Protein AF-A0A958U3K1-F1 (afdb_monomer_lite)

Sequence (91 aa):
MKKFFSYIWPTTRRFPSKINGTLEITYMNGKKVLDTENANYSYGSLQKILEIGLTKVELNAVENILLLGMGGGSVIHSLRNTFEYTKNIVA

Structure (mmCIF, N/CA/C/O backbone):
data_AF-A0A958U3K1-F1
#
_entry.id   AF-A0A958U3K1-F1
#
loop_
_atom_site.group_PDB
_atom_site.id
_atom_site.type_symbol
_atom_site.label_atom_id
_atom_site.label_alt_id
_atom_site.label_comp_id
_atom_site.label_asym_id
_atom_site.label_entity_id
_atom_site.label_seq_id
_atom_site.pdbx_PDB_ins_code
_atom_site.Cartn_x
_atom_site.Cartn_y
_atom_site.Cartn_z
_atom_site.occupancy
_atom_site.B_iso_or_equiv
_atom_site.auth_seq_id
_atom_site.auth_comp_id
_atom_site.auth_asym_id
_atom_site.auth_atom_id
_atom_site.pdbx_PDB_model_num
ATOM 1 N N . MET A 1 1 ? 21.630 2.031 1.708 1.00 74.81 1 MET A N 1
ATOM 2 C CA . MET A 1 1 ? 21.916 3.233 0.885 1.00 74.81 1 MET A CA 1
ATOM 3 C C . MET A 1 1 ? 20.777 3.615 -0.063 1.00 74.81 1 MET A C 1
ATOM 5 O O . MET A 1 1 ? 20.250 4.705 0.099 1.00 74.81 1 MET A O 1
ATOM 9 N N . LYS A 1 2 ? 20.325 2.746 -0.987 1.00 77.69 2 LYS A N 1
ATOM 10 C CA . LYS A 1 2 ? 19.286 3.093 -1.992 1.00 77.69 2 LYS A CA 1
ATOM 11 C C . LYS A 1 2 ? 17.972 3.654 -1.421 1.00 77.69 2 LYS A C 1
ATOM 13 O O . LYS A 1 2 ? 17.416 4.584 -1.986 1.00 77.69 2 LYS A O 1
ATOM 18 N N . LYS A 1 3 ? 17.519 3.143 -0.268 1.00 83.81 3 LYS A N 1
ATOM 19 C CA . LYS A 1 3 ? 16.325 3.646 0.436 1.00 83.81 3 LYS A CA 1
ATOM 20 C C . LYS A 1 3 ? 16.454 5.127 0.825 1.00 83.81 3 LYS A C 1
ATOM 22 O O . LYS A 1 3 ? 15.547 5.897 0.555 1.00 83.81 3 LYS A O 1
ATOM 27 N N . PHE A 1 4 ? 17.583 5.537 1.404 1.00 88.31 4 PHE A N 1
ATOM 28 C CA . PHE A 1 4 ? 17.799 6.927 1.825 1.00 88.31 4 PHE A CA 1
ATOM 29 C C . PHE A 1 4 ? 18.005 7.872 0.635 1.00 88.31 4 PHE A C 1
ATOM 31 O O . PHE A 1 4 ? 17.470 8.972 0.627 1.00 88.31 4 PHE A O 1
ATOM 38 N N . PHE A 1 5 ? 18.700 7.426 -0.414 1.00 91.06 5 PHE A N 1
ATOM 39 C CA . PHE A 1 5 ? 18.860 8.235 -1.628 1.00 91.06 5 PHE A CA 1
ATOM 40 C C . PHE A 1 5 ? 17.531 8.476 -2.365 1.00 91.06 5 PHE A C 1
ATOM 42 O O . PHE A 1 5 ? 17.352 9.504 -3.011 1.00 91.06 5 PHE A O 1
ATOM 49 N N . SER A 1 6 ? 16.563 7.565 -2.212 1.00 90.38 6 SER A N 1
ATOM 50 C CA . SER A 1 6 ? 15.261 7.672 -2.877 1.00 90.38 6 SER A CA 1
ATOM 51 C C . SER A 1 6 ? 14.369 8.829 -2.417 1.00 90.38 6 SER A C 1
ATOM 53 O O . SER A 1 6 ? 13.344 9.070 -3.049 1.00 90.38 6 SER A O 1
ATOM 55 N N . TYR A 1 7 ? 14.737 9.535 -1.341 1.00 89.56 7 TYR A N 1
ATOM 56 C CA . TYR A 1 7 ? 14.093 10.797 -0.953 1.00 89.56 7 TYR A CA 1
ATOM 57 C C . TYR A 1 7 ? 14.533 11.982 -1.828 1.00 89.56 7 TYR A C 1
ATOM 59 O O . TYR A 1 7 ? 13.849 12.997 -1.849 1.00 89.56 7 TYR A O 1
ATOM 67 N N . ILE A 1 8 ? 15.659 11.854 -2.542 1.00 93.44 8 ILE A N 1
ATOM 68 C CA . ILE A 1 8 ? 16.180 12.868 -3.470 1.00 93.44 8 ILE A CA 1
ATOM 69 C C . ILE A 1 8 ? 15.859 12.471 -4.912 1.00 93.44 8 ILE A C 1
ATOM 71 O O . ILE A 1 8 ? 15.369 13.293 -5.680 1.00 93.44 8 ILE A O 1
ATOM 75 N N . TRP A 1 9 ? 16.124 11.212 -5.286 1.00 92.38 9 TRP A N 1
ATOM 76 C CA . TRP A 1 9 ? 15.886 10.733 -6.648 1.00 92.38 9 TRP A CA 1
ATOM 77 C C . TRP A 1 9 ? 15.413 9.273 -6.689 1.00 92.38 9 TRP A C 1
ATOM 79 O O . TRP A 1 9 ? 16.072 8.401 -6.107 1.00 92.38 9 TRP A O 1
ATOM 89 N N . PRO A 1 10 ? 14.303 8.960 -7.386 1.00 92.06 10 PRO A N 1
ATOM 90 C CA . PRO A 1 10 ? 13.809 7.595 -7.484 1.00 92.06 10 PRO A CA 1
ATOM 91 C C . PRO A 1 10 ? 14.759 6.709 -8.299 1.00 92.06 10 PRO A C 1
ATOM 93 O O . PRO A 1 10 ? 15.374 7.140 -9.272 1.00 92.06 10 PRO A O 1
ATOM 96 N N . THR A 1 11 ? 14.873 5.434 -7.921 1.00 94.88 11 THR A N 1
ATOM 97 C CA . THR A 1 11 ? 15.701 4.462 -8.659 1.00 94.88 11 THR A CA 1
ATOM 98 C C . THR A 1 11 ? 14.886 3.240 -9.046 1.00 94.88 11 THR A C 1
ATOM 100 O O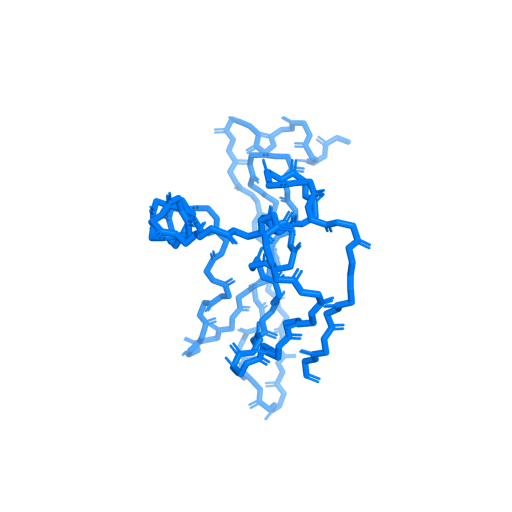 . THR A 1 11 ? 14.390 2.525 -8.176 1.00 94.88 11 THR A O 1
ATOM 103 N N . THR A 1 12 ? 14.776 2.991 -10.352 1.00 95.75 12 THR A N 1
ATOM 104 C CA . THR A 1 12 ? 13.963 1.908 -10.924 1.00 95.75 12 THR A CA 1
ATOM 105 C C . THR A 1 12 ? 14.840 0.774 -11.438 1.00 95.75 12 THR A C 1
ATOM 107 O O . THR A 1 12 ? 15.866 0.997 -12.084 1.00 95.75 12 THR A O 1
ATOM 110 N N . ARG A 1 13 ? 14.428 -0.464 -11.167 1.00 97.00 13 ARG A N 1
ATOM 111 C CA . ARG A 1 13 ? 14.962 -1.685 -11.779 1.00 97.00 13 ARG A CA 1
ATOM 112 C C . ARG A 1 13 ? 13.862 -2.376 -12.563 1.00 97.00 13 ARG A C 1
ATOM 114 O O . ARG A 1 13 ? 12.742 -2.461 -12.076 1.00 97.00 13 ARG A O 1
ATOM 121 N N . ARG A 1 14 ? 14.202 -2.882 -13.744 1.00 98.06 14 ARG A N 1
ATOM 122 C CA . ARG A 1 14 ? 13.257 -3.521 -14.660 1.00 98.06 14 ARG A CA 1
ATOM 123 C C . ARG A 1 14 ? 13.547 -5.006 -14.776 1.00 98.06 14 ARG A C 1
ATOM 125 O O . ARG A 1 14 ? 14.713 -5.390 -14.864 1.00 98.06 14 ARG A O 1
ATOM 132 N N . PHE A 1 15 ? 12.495 -5.814 -14.780 1.00 97.81 15 PHE A N 1
ATOM 133 C CA . PHE A 1 15 ? 12.571 -7.264 -14.919 1.00 97.81 15 PHE A CA 1
ATOM 134 C C . PHE A 1 15 ? 11.523 -7.734 -15.930 1.00 97.81 15 PHE A C 1
ATOM 136 O O . PHE A 1 15 ? 10.372 -7.311 -15.832 1.00 97.81 15 PHE A O 1
ATOM 143 N N . PRO A 1 16 ? 11.870 -8.609 -16.885 1.00 97.75 16 PRO A N 1
ATOM 144 C CA . PRO A 1 16 ? 10.877 -9.164 -17.792 1.00 97.75 16 PRO A CA 1
ATOM 145 C C . PRO A 1 16 ? 9.968 -10.154 -17.049 1.00 97.75 16 PRO A C 1
ATOM 147 O O . PRO A 1 16 ? 10.446 -10.989 -16.278 1.00 97.75 16 PRO A O 1
ATOM 150 N N . SER A 1 17 ? 8.663 -10.102 -17.309 1.00 96.31 17 SER A N 1
ATOM 151 C CA . SER A 1 17 ? 7.691 -11.121 -16.906 1.00 96.31 17 SER A CA 1
ATOM 152 C C . SER A 1 17 ? 6.929 -11.625 -18.124 1.00 96.31 17 SER A C 1
ATOM 154 O O . SER A 1 17 ? 6.514 -10.852 -18.982 1.00 96.31 17 SER A O 1
ATOM 156 N N . LYS A 1 18 ? 6.704 -12.942 -18.179 1.00 96.69 18 LYS A N 1
ATOM 157 C CA . LYS A 1 18 ? 5.893 -13.568 -19.234 1.00 96.69 18 LYS A CA 1
ATOM 158 C C . LYS A 1 18 ? 4.402 -13.239 -19.117 1.00 96.69 18 LYS A C 1
ATOM 160 O O . LYS A 1 18 ? 3.681 -13.401 -20.089 1.00 96.69 18 LYS A O 1
ATOM 165 N N . ILE A 1 19 ? 3.950 -12.844 -17.926 1.00 95.69 19 ILE A N 1
ATOM 166 C CA . ILE A 1 19 ? 2.523 -12.704 -17.600 1.00 95.69 19 ILE A CA 1
ATOM 167 C C . ILE A 1 19 ? 2.128 -11.228 -17.499 1.00 95.69 19 ILE A C 1
ATOM 169 O O . ILE A 1 19 ? 1.066 -10.844 -17.965 1.00 95.69 19 ILE A O 1
ATOM 173 N N . ASN A 1 20 ? 2.997 -10.397 -16.914 1.00 93.62 20 ASN A N 1
ATOM 174 C CA . ASN A 1 20 ? 2.679 -9.008 -16.560 1.00 93.62 20 ASN A CA 1
ATOM 175 C C . ASN A 1 20 ? 3.514 -7.976 -17.341 1.00 93.62 20 ASN A C 1
ATOM 177 O O . ASN A 1 20 ? 3.649 -6.836 -16.900 1.00 93.62 20 ASN A O 1
ATOM 181 N N . GLY A 1 21 ? 4.135 -8.376 -18.453 1.00 96.12 21 GLY A N 1
ATOM 182 C CA . GLY A 1 21 ? 5.043 -7.504 -19.197 1.00 96.12 21 GLY A CA 1
ATOM 183 C C . GLY A 1 21 ? 6.282 -7.126 -18.380 1.00 96.12 21 GLY A C 1
ATOM 184 O O . GLY A 1 21 ? 6.815 -7.933 -17.613 1.00 96.12 21 GLY A O 1
ATOM 185 N N . THR A 1 22 ? 6.774 -5.899 -18.527 1.00 97.62 22 THR A N 1
ATOM 186 C CA . THR A 1 22 ? 7.921 -5.433 -17.730 1.00 97.62 22 THR A CA 1
ATOM 187 C C . THR A 1 22 ? 7.493 -5.101 -16.301 1.00 97.62 22 THR A C 1
ATOM 189 O O . THR A 1 22 ? 6.645 -4.243 -16.086 1.00 97.62 22 THR A O 1
ATOM 192 N N . LEU A 1 23 ? 8.117 -5.748 -15.316 1.00 96.94 23 LEU A N 1
ATOM 193 C CA . LEU A 1 23 ? 7.998 -5.396 -13.904 1.00 96.94 23 LEU A CA 1
ATOM 194 C C . LEU A 1 23 ? 8.981 -4.273 -13.574 1.00 96.94 23 LEU A C 1
ATOM 196 O O . LEU A 1 23 ? 10.188 -4.417 -13.793 1.00 96.94 23 LEU A O 1
ATOM 200 N N . GLU A 1 24 ? 8.488 -3.194 -12.986 1.00 96.88 24 GLU A N 1
ATOM 201 C CA . GLU A 1 24 ? 9.289 -2.065 -12.528 1.00 96.88 24 GLU A CA 1
ATOM 202 C C . GLU A 1 24 ? 9.311 -2.036 -10.999 1.00 96.88 24 GLU A C 1
ATOM 204 O O . GLU A 1 24 ? 8.289 -1.867 -10.344 1.00 96.88 24 GLU A O 1
ATOM 209 N N . ILE A 1 25 ? 10.491 -2.222 -10.406 1.00 95.38 25 ILE A N 1
ATOM 210 C CA . ILE A 1 25 ? 10.698 -2.079 -8.963 1.00 95.38 25 ILE A CA 1
ATOM 211 C C . ILE A 1 25 ? 11.406 -0.756 -8.711 1.00 95.38 25 ILE A C 1
ATOM 213 O O . ILE A 1 25 ? 12.593 -0.615 -9.029 1.00 95.38 25 ILE A O 1
ATOM 217 N N . THR A 1 26 ? 10.710 0.182 -8.079 1.00 94.00 26 THR A N 1
ATOM 218 C CA . THR A 1 26 ? 11.217 1.531 -7.823 1.00 94.00 26 THR A CA 1
ATOM 219 C C . THR A 1 26 ? 11.400 1.774 -6.333 1.00 94.00 26 THR A C 1
ATOM 221 O O . THR A 1 26 ? 10.496 1.552 -5.531 1.00 94.00 26 THR A O 1
ATOM 224 N N . TYR A 1 27 ? 12.577 2.257 -5.935 1.00 93.94 27 TYR A N 1
ATOM 225 C CA . TYR A 1 27 ? 12.730 2.916 -4.639 1.00 93.94 27 TYR A CA 1
ATOM 226 C C . TYR A 1 27 ? 12.387 4.393 -4.799 1.00 93.94 27 TYR A C 1
ATOM 228 O O . TYR A 1 27 ? 13.064 5.085 -5.557 1.00 93.94 27 TYR A O 1
ATOM 236 N N . MET A 1 28 ? 11.375 4.869 -4.077 1.00 90.56 28 MET A N 1
ATOM 237 C CA . MET A 1 28 ? 10.907 6.257 -4.093 1.00 90.56 28 MET A CA 1
ATOM 238 C C . MET A 1 28 ? 10.425 6.655 -2.696 1.00 90.56 28 MET A C 1
ATOM 240 O O . MET A 1 28 ? 9.662 5.915 -2.073 1.00 90.56 28 MET A O 1
ATOM 244 N N . ASN A 1 29 ? 10.856 7.817 -2.196 1.00 88.62 29 ASN A N 1
ATOM 245 C CA . ASN A 1 29 ? 10.458 8.360 -0.888 1.00 88.62 29 ASN A CA 1
ATOM 246 C C . ASN A 1 29 ? 10.628 7.359 0.270 1.00 88.62 29 ASN A C 1
ATOM 248 O O . ASN A 1 29 ? 9.771 7.221 1.143 1.00 88.62 29 ASN A O 1
ATOM 252 N N . GLY A 1 30 ? 11.713 6.586 0.234 1.00 88.88 30 GLY A N 1
ATOM 253 C CA . GLY A 1 30 ? 12.012 5.554 1.223 1.00 88.88 30 GLY A CA 1
ATOM 254 C C . GLY A 1 30 ? 11.157 4.289 1.116 1.00 88.88 30 GLY A C 1
ATOM 255 O O . GLY A 1 30 ? 11.351 3.371 1.913 1.00 88.88 30 GLY A O 1
ATOM 256 N N . LYS A 1 31 ? 10.246 4.188 0.145 1.00 87.50 31 LYS A N 1
ATOM 257 C CA . LYS A 1 31 ? 9.422 2.999 -0.105 1.00 87.50 31 LYS A CA 1
ATOM 258 C C . LYS A 1 31 ? 9.926 2.248 -1.332 1.00 87.50 31 LYS A C 1
ATOM 260 O O . LYS A 1 31 ? 10.505 2.838 -2.238 1.00 87.50 31 LYS A O 1
ATOM 265 N N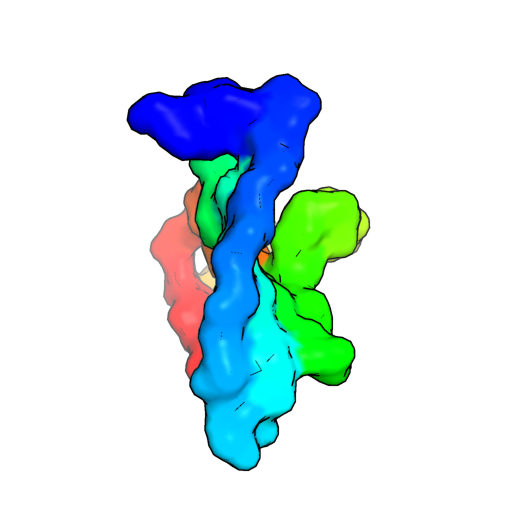 . LYS A 1 32 ? 9.723 0.930 -1.338 1.00 90.94 32 LYS A N 1
ATOM 266 C CA . LYS A 1 32 ? 9.930 0.075 -2.510 1.00 90.94 32 LYS A CA 1
ATOM 267 C C . LYS A 1 32 ? 8.555 -0.221 -3.095 1.00 90.94 32 LYS A C 1
ATOM 269 O O . LYS A 1 32 ? 7.750 -0.840 -2.406 1.00 90.94 32 LYS A O 1
ATOM 274 N N . VAL A 1 33 ? 8.304 0.232 -4.313 1.00 91.81 33 VAL A N 1
ATOM 275 C CA . VAL A 1 33 ? 7.042 0.035 -5.030 1.00 91.81 33 VAL A CA 1
ATOM 276 C C . VAL A 1 33 ? 7.267 -0.883 -6.226 1.00 91.81 33 VAL A C 1
ATOM 278 O O . VAL A 1 33 ? 8.390 -0.990 -6.726 1.00 91.81 33 VAL A O 1
ATOM 281 N N . LEU A 1 34 ? 6.211 -1.584 -6.619 1.00 93.50 34 LEU A N 1
ATOM 282 C CA . LEU A 1 34 ? 6.151 -2.413 -7.813 1.00 93.50 34 LEU A CA 1
ATOM 283 C C . LEU A 1 34 ? 5.123 -1.775 -8.736 1.00 93.50 34 LEU A C 1
ATOM 285 O O . LEU A 1 34 ? 4.063 -1.401 -8.249 1.00 93.50 34 LEU A O 1
ATOM 289 N N . ASP A 1 35 ? 5.422 -1.729 -10.022 1.00 94.31 35 ASP A N 1
ATOM 290 C CA . ASP A 1 35 ? 4.468 -1.479 -11.093 1.00 94.31 35 ASP A CA 1
ATOM 291 C C . ASP A 1 35 ? 4.731 -2.481 -12.230 1.00 94.31 35 ASP A C 1
ATOM 293 O O . ASP A 1 35 ? 5.747 -3.189 -12.256 1.00 94.31 35 ASP A O 1
ATOM 297 N N . THR A 1 36 ? 3.782 -2.589 -13.148 1.00 95.44 36 THR A N 1
ATOM 298 C CA . THR A 1 36 ? 3.869 -3.428 -14.348 1.00 95.44 36 THR A CA 1
ATOM 299 C C . THR A 1 36 ? 3.579 -2.579 -15.578 1.00 95.44 36 THR A C 1
ATOM 301 O O . THR A 1 36 ? 3.091 -1.458 -15.449 1.00 95.44 36 THR A O 1
ATOM 304 N N . GLU A 1 37 ? 3.814 -3.123 -16.769 1.00 95.50 37 GLU A N 1
ATOM 305 C CA . GLU A 1 37 ? 3.580 -2.415 -18.034 1.00 95.50 37 GLU A CA 1
ATOM 306 C C . GLU A 1 37 ? 2.179 -1.792 -18.138 1.00 95.50 37 GLU A C 1
ATOM 308 O O . GLU A 1 37 ? 2.042 -0.666 -18.605 1.00 95.50 37 GLU A O 1
ATOM 313 N N . ASN A 1 38 ? 1.152 -2.495 -17.646 1.00 93.56 38 ASN A N 1
ATOM 314 C CA . ASN A 1 38 ? -0.248 -2.081 -17.778 1.00 93.56 38 ASN A CA 1
ATOM 315 C C . ASN A 1 38 ? -0.949 -1.804 -16.441 1.00 93.56 38 ASN A C 1
ATOM 317 O O . ASN A 1 38 ? -2.153 -1.550 -16.423 1.00 93.56 38 ASN A O 1
ATOM 321 N N . ALA A 1 39 ? -0.241 -1.871 -15.313 1.00 92.31 39 ALA A N 1
ATOM 322 C CA . ALA A 1 39 ? -0.844 -1.633 -14.007 1.00 92.31 39 ALA A CA 1
ATOM 323 C C . ALA A 1 39 ? 0.118 -0.907 -13.078 1.00 92.31 39 ALA A C 1
ATOM 325 O O . ALA A 1 39 ? 1.230 -1.378 -12.837 1.00 92.31 39 ALA A O 1
ATOM 326 N N . ASN A 1 40 ? -0.371 0.190 -12.501 1.00 90.44 40 ASN A N 1
ATOM 327 C CA . ASN A 1 40 ? 0.218 0.764 -11.305 1.00 90.44 40 ASN A CA 1
ATOM 328 C C . ASN A 1 40 ? -0.514 0.234 -10.068 1.00 90.44 40 ASN A C 1
ATOM 330 O O . ASN A 1 40 ? -1.734 0.053 -10.093 1.00 90.44 40 ASN A O 1
ATOM 334 N N . TYR A 1 41 ? 0.203 0.024 -8.967 1.00 91.25 41 TYR A N 1
ATOM 335 C CA . TYR A 1 41 ? -0.411 -0.454 -7.719 1.00 91.25 41 TYR A CA 1
ATOM 336 C C . TYR A 1 41 ? -0.714 0.671 -6.729 1.00 91.25 41 TYR A C 1
ATOM 338 O O . TYR A 1 41 ? -0.748 0.466 -5.515 1.00 91.25 41 TYR A O 1
ATOM 346 N N . SER A 1 42 ? -0.972 1.870 -7.262 1.00 89.50 42 SER A N 1
ATOM 347 C CA . SER A 1 42 ? -1.549 3.006 -6.541 1.00 89.50 42 SER A CA 1
ATOM 348 C C . SER A 1 42 ? -0.801 3.421 -5.269 1.00 89.50 42 SER A C 1
ATOM 350 O O . SER A 1 42 ? -1.415 3.956 -4.353 1.00 89.50 42 SER A O 1
ATOM 352 N N . TYR A 1 43 ? 0.512 3.201 -5.178 1.00 90.06 43 TYR A N 1
ATOM 353 C CA . TYR A 1 43 ? 1.334 3.796 -4.120 1.00 90.06 43 TYR A CA 1
ATOM 354 C C . TYR A 1 43 ? 1.600 5.284 -4.408 1.00 90.06 43 TYR A C 1
ATOM 356 O O . TYR A 1 43 ? 1.666 5.713 -5.558 1.00 90.06 43 TYR A O 1
ATOM 364 N N . GLY A 1 44 ? 1.786 6.096 -3.363 1.00 88.25 44 GLY A N 1
ATOM 365 C CA . GLY A 1 44 ? 2.118 7.518 -3.520 1.00 88.25 44 GLY A CA 1
ATOM 366 C C . GLY A 1 44 ? 0.882 8.404 -3.691 1.00 88.25 44 GLY A C 1
ATOM 367 O O . GLY A 1 44 ? 0.051 8.468 -2.792 1.00 88.25 44 GLY A O 1
ATOM 368 N N . SER A 1 45 ? 0.770 9.144 -4.795 1.00 89.25 45 SER A N 1
ATOM 369 C CA . SER A 1 45 ? -0.298 10.147 -4.956 1.00 89.25 45 SER A CA 1
ATOM 370 C C . SER A 1 45 ? -1.699 9.533 -5.006 1.00 89.25 45 SER A C 1
ATOM 372 O O . SER A 1 45 ? -2.605 10.049 -4.360 1.00 89.25 45 SER A O 1
ATOM 374 N N . LEU A 1 46 ? -1.875 8.406 -5.705 1.00 92.12 46 LEU A N 1
ATOM 375 C CA . LEU A 1 46 ? -3.168 7.711 -5.756 1.00 92.12 46 LEU A CA 1
ATOM 376 C C . LEU A 1 46 ? -3.560 7.134 -4.391 1.00 92.12 46 LEU A C 1
ATOM 378 O O . LEU A 1 46 ? -4.719 7.238 -4.000 1.00 92.12 46 LEU A O 1
ATOM 382 N N . GLN A 1 47 ? -2.584 6.632 -3.625 1.00 93.44 47 GLN A N 1
ATOM 383 C CA . GLN A 1 47 ? -2.790 6.214 -2.237 1.00 93.44 47 GLN A CA 1
ATOM 384 C C . GLN A 1 47 ? -3.367 7.358 -1.400 1.00 93.44 47 GLN A C 1
ATOM 386 O O . GLN A 1 47 ? -4.357 7.157 -0.711 1.00 93.44 47 GLN A O 1
ATOM 391 N N . LYS A 1 48 ? -2.804 8.569 -1.507 1.00 94.00 48 LYS A N 1
ATOM 392 C CA . LYS A 1 48 ? -3.295 9.747 -0.772 1.00 94.00 48 LYS A CA 1
ATOM 393 C C . LYS A 1 48 ? -4.723 10.133 -1.162 1.00 94.00 48 LYS A C 1
ATOM 395 O O . LYS A 1 48 ? -5.507 10.510 -0.300 1.00 94.00 48 LYS A O 1
ATOM 400 N N . ILE A 1 49 ? -5.073 10.038 -2.447 1.00 95.75 49 ILE A N 1
ATOM 401 C CA . ILE A 1 49 ? -6.448 10.297 -2.905 1.00 95.75 49 ILE A CA 1
ATOM 402 C C . 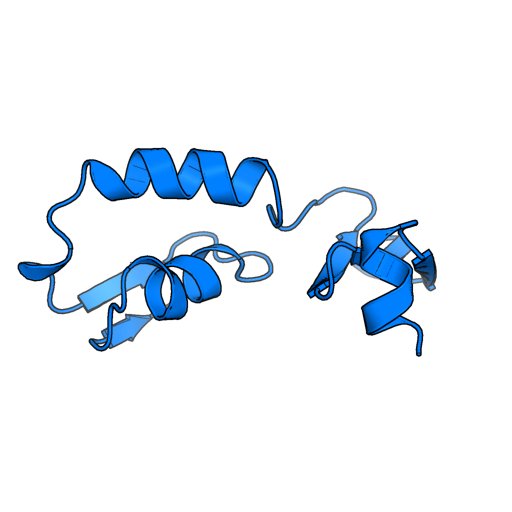ILE A 1 49 ? -7.412 9.265 -2.306 1.00 95.75 49 ILE A C 1
ATOM 404 O O . ILE A 1 49 ? -8.467 9.639 -1.794 1.00 95.75 49 ILE A O 1
ATOM 408 N N . LEU A 1 50 ? -7.035 7.984 -2.307 1.00 94.75 50 LEU A N 1
ATOM 40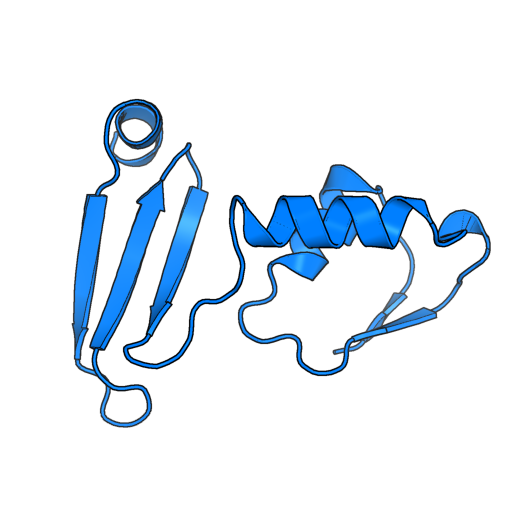9 C CA . LEU A 1 50 ? -7.824 6.932 -1.668 1.00 94.75 50 LEU A CA 1
ATOM 410 C C . LEU A 1 50 ? -7.958 7.159 -0.155 1.00 94.75 50 LEU A C 1
ATOM 412 O O . LEU A 1 50 ? -9.053 7.018 0.382 1.00 94.75 50 LEU A O 1
ATOM 416 N N . GLU A 1 51 ? -6.880 7.559 0.524 1.00 97.00 51 GLU A N 1
ATOM 417 C CA . GLU A 1 51 ? -6.897 7.915 1.948 1.00 97.00 51 GLU A CA 1
ATOM 418 C C . GLU A 1 51 ? -7.892 9.046 2.224 1.00 97.00 51 GLU A C 1
ATOM 420 O O . GLU A 1 51 ? -8.698 8.921 3.141 1.00 97.00 51 GLU A O 1
ATOM 425 N N . ILE A 1 52 ? -7.933 10.099 1.398 1.00 97.50 52 ILE A N 1
ATOM 426 C CA . ILE A 1 52 ? -8.948 11.160 1.522 1.00 97.50 52 ILE A CA 1
ATOM 427 C C . ILE A 1 52 ? -10.363 10.574 1.443 1.00 97.50 52 ILE A C 1
ATOM 429 O O . ILE A 1 52 ? -11.209 10.930 2.261 1.00 97.50 52 ILE A O 1
ATOM 433 N N . GLY A 1 53 ? -10.625 9.654 0.513 1.00 96.44 53 GLY A N 1
ATOM 434 C CA . GLY A 1 53 ? -11.907 8.946 0.441 1.00 96.44 53 GLY A CA 1
ATOM 435 C C . GLY A 1 53 ? -12.218 8.155 1.716 1.00 96.44 53 GLY A C 1
ATOM 436 O O . GLY A 1 53 ? -13.314 8.267 2.260 1.00 96.44 53 GLY A O 1
ATOM 437 N N . LEU A 1 54 ? -11.235 7.422 2.243 1.00 96.12 54 LEU A N 1
ATOM 438 C CA . LEU A 1 54 ? -11.377 6.638 3.474 1.00 96.12 54 LEU A CA 1
ATOM 439 C C . LEU A 1 54 ? -11.650 7.501 4.713 1.00 96.12 54 LEU A C 1
ATOM 441 O O . LEU A 1 54 ? -12.355 7.039 5.604 1.00 96.12 54 LEU A O 1
ATOM 445 N N . THR A 1 55 ? -11.204 8.767 4.758 1.00 96.94 55 THR A N 1
ATOM 446 C CA . THR A 1 55 ? -11.582 9.689 5.857 1.00 96.94 55 THR A CA 1
ATOM 447 C C . THR A 1 55 ? -13.087 9.951 5.951 1.00 96.94 55 THR A C 1
ATOM 449 O O . THR A 1 55 ? -13.555 10.477 6.957 1.00 96.94 55 THR A O 1
ATOM 452 N N . LYS A 1 56 ? -13.857 9.624 4.906 1.00 97.31 56 LYS A N 1
ATOM 453 C CA . LYS A 1 56 ? -15.318 9.773 4.880 1.00 97.31 56 LYS A CA 1
ATOM 454 C C . LYS A 1 56 ? -16.056 8.538 5.398 1.00 97.31 56 LYS A C 1
ATOM 456 O O . LYS A 1 56 ? -17.282 8.549 5.434 1.00 97.31 56 LYS A O 1
ATOM 461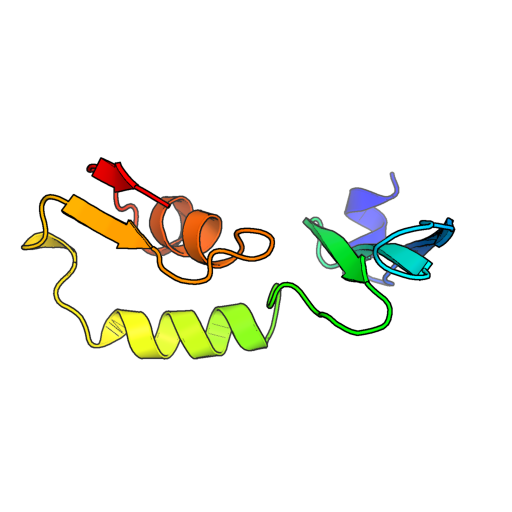 N N . VAL A 1 57 ? -15.328 7.492 5.787 1.00 94.56 57 VAL A N 1
ATOM 462 C CA . VAL A 1 57 ? -15.873 6.237 6.309 1.00 94.56 57 VAL A CA 1
ATOM 463 C C . VAL A 1 57 ? -15.579 6.141 7.804 1.00 94.56 57 VAL A C 1
ATOM 465 O O . VAL A 1 57 ? -14.455 6.377 8.244 1.00 94.56 57 VAL A O 1
ATOM 468 N N . GLU A 1 58 ? -16.571 5.740 8.597 1.00 95.25 58 GLU A N 1
ATOM 469 C CA . GLU A 1 58 ? -16.408 5.525 10.038 1.00 95.25 58 GLU A CA 1
ATOM 470 C C . GLU A 1 58 ? -15.771 4.154 10.328 1.00 95.25 58 GLU A C 1
ATOM 472 O O . GLU A 1 58 ? -16.422 3.205 10.763 1.00 95.25 58 GLU A O 1
ATOM 477 N N . LEU A 1 59 ? -14.465 4.032 10.067 1.00 94.75 59 LEU A N 1
ATOM 478 C CA . LEU A 1 59 ? -13.730 2.764 10.190 1.00 94.75 59 LEU A CA 1
ATOM 479 C C . LEU A 1 59 ? -13.767 2.162 11.607 1.00 94.75 59 LEU A C 1
ATOM 481 O O . LEU A 1 59 ? -13.719 0.942 11.754 1.00 94.75 59 LEU A O 1
ATOM 485 N N . ASN A 1 60 ? -13.900 2.989 12.648 1.00 92.62 60 ASN A N 1
ATOM 486 C CA . ASN A 1 60 ? -13.948 2.529 14.040 1.00 92.62 60 ASN A CA 1
ATOM 487 C C . ASN A 1 60 ? -15.167 1.638 14.332 1.00 92.62 60 ASN A C 1
ATOM 489 O O . ASN A 1 60 ? -15.072 0.731 15.164 1.00 92.62 60 ASN A O 1
ATOM 493 N N . ALA A 1 61 ? -16.276 1.845 13.616 1.00 95.25 61 ALA A N 1
ATOM 494 C CA . ALA A 1 61 ? -17.499 1.053 13.736 1.00 95.25 61 ALA A CA 1
ATOM 495 C C . ALA A 1 61 ? -17.471 -0.246 12.903 1.00 95.25 61 ALA A C 1
ATOM 497 O O . ALA A 1 61 ? -18.373 -1.074 13.012 1.00 95.25 61 ALA A O 1
ATOM 498 N N . VAL A 1 62 ? -16.444 -0.451 12.070 1.00 96.25 62 VAL A N 1
ATOM 499 C CA . VAL A 1 62 ? -16.350 -1.598 11.156 1.00 96.25 62 VAL A CA 1
ATOM 500 C C . VAL A 1 62 ? -15.519 -2.710 11.785 1.00 96.25 62 VAL A C 1
ATOM 502 O O . VAL A 1 62 ? -14.357 -2.502 12.119 1.00 96.25 62 VAL A O 1
ATOM 505 N N . GLU A 1 63 ? -16.075 -3.915 11.912 1.00 97.00 63 GLU A N 1
ATOM 506 C CA . GLU A 1 63 ? -15.357 -5.077 12.472 1.00 97.00 63 GLU A CA 1
ATOM 507 C C . GLU A 1 63 ? -14.560 -5.878 11.437 1.00 97.00 63 GLU A C 1
ATOM 509 O O . GLU A 1 63 ? -13.482 -6.391 11.736 1.00 97.00 63 GLU A O 1
ATOM 514 N N . ASN A 1 64 ? -15.078 -5.979 10.212 1.00 97.69 64 ASN A N 1
ATOM 515 C CA . ASN A 1 64 ? -14.465 -6.759 9.143 1.00 97.69 64 ASN A CA 1
ATOM 516 C C . ASN A 1 64 ? -14.490 -5.961 7.838 1.00 97.69 64 ASN A C 1
ATOM 518 O O . ASN A 1 64 ? -15.541 -5.464 7.434 1.00 97.69 64 ASN A O 1
ATOM 522 N N . ILE A 1 65 ? -13.344 -5.882 7.164 1.00 97.25 65 ILE A N 1
ATOM 523 C CA . ILE A 1 65 ? -13.212 -5.291 5.829 1.00 97.25 65 ILE A CA 1
ATOM 524 C C . ILE A 1 65 ? -12.999 -6.410 4.810 1.00 97.25 65 ILE A C 1
ATOM 526 O O . ILE A 1 65 ? -12.094 -7.227 4.970 1.00 97.25 65 ILE A O 1
ATOM 530 N N . LEU A 1 66 ? -13.792 -6.403 3.737 1.00 96.81 66 LEU A N 1
ATOM 531 C CA . LEU A 1 66 ? -13.520 -7.158 2.515 1.00 96.81 66 LEU A CA 1
ATOM 532 C C . LEU A 1 66 ? -12.915 -6.213 1.473 1.00 96.81 66 LEU A C 1
ATOM 534 O O . LEU A 1 66 ? -13.545 -5.230 1.081 1.00 96.81 66 LEU A O 1
ATOM 538 N N . LEU A 1 67 ? -11.704 -6.511 1.021 1.00 94.88 67 LEU A N 1
ATOM 539 C CA . LEU A 1 67 ? -10.974 -5.721 0.046 1.00 94.88 67 LEU A CA 1
ATOM 540 C C . LEU A 1 67 ? -11.083 -6.349 -1.344 1.00 94.88 67 LEU A C 1
ATOM 542 O O . LEU A 1 67 ? -10.359 -7.277 -1.682 1.00 94.88 67 LEU A O 1
ATOM 546 N N . LEU A 1 68 ? -11.954 -5.789 -2.178 1.00 94.00 68 LEU A N 1
ATOM 547 C CA . LEU A 1 68 ? -12.090 -6.201 -3.573 1.00 94.00 68 LEU A CA 1
ATOM 548 C C . LEU A 1 68 ? -11.111 -5.418 -4.453 1.00 94.00 68 LEU A C 1
ATOM 550 O O . LEU A 1 68 ? -11.051 -4.192 -4.381 1.00 94.00 68 LEU A O 1
ATOM 554 N N . GLY A 1 69 ? -10.350 -6.119 -5.296 1.00 89.56 69 GLY A N 1
ATOM 555 C CA . GLY A 1 69 ? -9.369 -5.478 -6.178 1.00 89.56 69 GLY A CA 1
ATOM 556 C C . GLY A 1 69 ? -8.121 -4.989 -5.438 1.00 89.56 69 GLY A C 1
ATOM 557 O O . GLY A 1 69 ? -7.659 -3.875 -5.663 1.00 89.56 69 GLY A O 1
ATOM 558 N N . MET A 1 70 ? -7.559 -5.827 -4.559 1.00 89.50 70 MET A N 1
ATOM 559 C CA . MET A 1 70 ? -6.396 -5.484 -3.728 1.00 89.50 70 MET A CA 1
ATOM 560 C C . M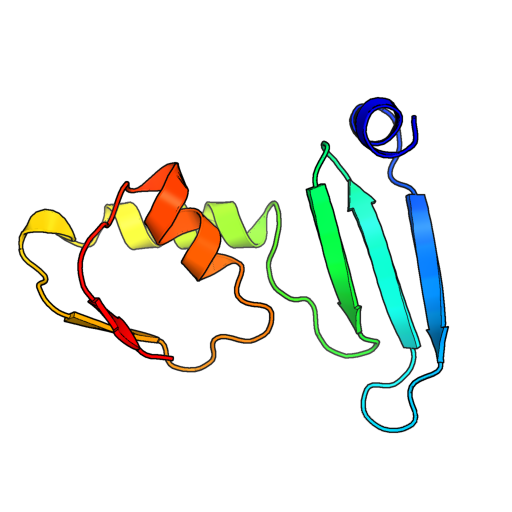ET A 1 70 ? -5.158 -5.052 -4.535 1.00 89.50 70 MET A C 1
ATOM 562 O O . MET A 1 70 ? -4.368 -4.233 -4.059 1.00 89.50 70 MET A O 1
ATOM 566 N N . GLY A 1 71 ? -4.995 -5.564 -5.760 1.00 87.62 71 GLY A N 1
ATOM 567 C CA . GLY A 1 71 ? -3.849 -5.250 -6.612 1.00 87.62 71 GLY A CA 1
ATOM 568 C C . GLY A 1 71 ? -2.530 -5.544 -5.893 1.00 87.62 71 GLY A C 1
ATOM 569 O O . GLY A 1 71 ? -2.315 -6.649 -5.410 1.00 87.62 71 GLY A O 1
ATOM 570 N N . GLY A 1 72 ? -1.652 -4.545 -5.801 1.00 85.19 72 GLY A N 1
ATOM 571 C CA . GLY A 1 72 ? -0.381 -4.626 -5.073 1.00 85.19 72 GLY A CA 1
ATOM 572 C C . GLY A 1 72 ? -0.479 -4.211 -3.602 1.00 85.19 72 GLY A C 1
ATOM 573 O O . GLY A 1 72 ? 0.551 -4.082 -2.944 1.00 85.19 72 GLY A O 1
ATOM 574 N N . GLY A 1 73 ? -1.689 -3.980 -3.084 1.00 88.56 73 GLY A N 1
ATOM 575 C CA . GLY A 1 73 ? -1.953 -3.860 -1.650 1.00 88.56 73 GLY A CA 1
ATOM 576 C C . GLY A 1 73 ? -1.636 -2.508 -1.007 1.00 88.56 73 GLY A C 1
ATOM 577 O O . GLY A 1 73 ? -1.474 -2.454 0.214 1.00 88.56 73 GLY A O 1
ATOM 578 N N . SER A 1 74 ? -1.566 -1.402 -1.762 1.00 92.06 74 SER A N 1
ATOM 579 C CA . SER A 1 74 ? -1.265 -0.075 -1.188 1.00 92.06 74 SER A CA 1
ATOM 580 C C . SER A 1 74 ? -2.257 0.341 -0.096 1.00 92.06 74 SER A C 1
ATOM 582 O O . SER A 1 74 ? -1.850 0.831 0.957 1.00 92.06 74 SER A O 1
ATOM 584 N N . VAL A 1 75 ? -3.546 0.059 -0.286 1.00 94.81 75 VAL A N 1
ATOM 585 C CA . VAL A 1 75 ? -4.603 0.355 0.691 1.00 94.81 75 VAL A CA 1
ATOM 586 C C . VAL A 1 75 ? -4.429 -0.392 2.014 1.00 94.81 75 VAL A C 1
ATOM 588 O O . VAL A 1 75 ? -4.736 0.166 3.062 1.00 94.81 75 VAL A O 1
ATOM 591 N N . ILE A 1 76 ? -3.861 -1.606 2.012 1.00 94.88 76 ILE A N 1
ATOM 592 C CA . ILE A 1 76 ? -3.583 -2.350 3.252 1.00 94.88 76 ILE A CA 1
ATOM 593 C C . ILE A 1 76 ? -2.580 -1.569 4.105 1.00 94.88 76 ILE A C 1
ATOM 595 O O . ILE A 1 76 ? -2.746 -1.459 5.319 1.00 94.88 76 ILE A O 1
ATOM 599 N N . HIS A 1 77 ? -1.561 -0.973 3.475 1.00 93.19 77 HIS A N 1
ATOM 600 C CA . HIS A 1 77 ? -0.613 -0.116 4.183 1.00 93.19 77 HIS A CA 1
ATOM 601 C C . HIS A 1 77 ? -1.309 1.097 4.810 1.00 93.19 77 HIS A C 1
ATOM 603 O O . HIS A 1 77 ? -1.034 1.393 5.971 1.00 93.19 77 HIS A O 1
ATOM 609 N N . SER A 1 78 ? -2.218 1.755 4.086 1.00 95.56 78 SER A N 1
ATOM 610 C CA . SER A 1 78 ? -2.986 2.891 4.612 1.00 95.56 78 SER A CA 1
ATOM 611 C C . SER A 1 78 ? -3.886 2.481 5.776 1.00 95.56 78 SER A C 1
ATOM 613 O O . SER A 1 78 ? -3.830 3.103 6.832 1.00 95.56 78 SER A O 1
ATOM 615 N N . LEU A 1 79 ? -4.654 1.396 5.635 1.00 97.00 79 LEU A N 1
ATOM 616 C CA . LEU A 1 79 ? -5.524 0.892 6.700 1.00 97.00 79 LEU A CA 1
ATOM 617 C C . LEU A 1 79 ? -4.729 0.578 7.971 1.00 97.00 79 LEU A C 1
ATOM 619 O O . LEU A 1 79 ? -5.127 0.998 9.048 1.00 97.00 79 LEU A O 1
ATOM 623 N N . ARG A 1 80 ? -3.582 -0.104 7.857 1.00 96.38 80 ARG A N 1
ATOM 624 C CA . ARG A 1 80 ? -2.783 -0.508 9.026 1.00 96.38 80 ARG A CA 1
ATOM 625 C C . ARG A 1 80 ? -1.973 0.625 9.658 1.00 96.38 80 ARG A C 1
ATOM 627 O O . ARG A 1 80 ? -1.836 0.632 10.871 1.00 96.38 80 ARG A O 1
ATOM 634 N N . ASN A 1 81 ? -1.398 1.528 8.860 1.00 95.38 81 ASN A N 1
ATOM 635 C CA . ASN A 1 81 ? -0.392 2.487 9.346 1.00 95.38 81 ASN A CA 1
ATOM 636 C C . ASN A 1 81 ? -0.881 3.940 9.366 1.00 95.38 81 ASN A C 1
ATOM 638 O O . ASN A 1 81 ? -0.345 4.730 10.130 1.00 95.38 81 ASN A O 1
ATOM 642 N N . THR A 1 82 ? -1.849 4.303 8.519 1.00 95.94 82 THR A N 1
ATOM 643 C CA . THR A 1 82 ? -2.412 5.663 8.474 1.00 95.94 82 THR A CA 1
ATOM 644 C C . THR A 1 82 ? -3.685 5.753 9.313 1.00 95.94 82 THR A C 1
ATOM 646 O O . THR A 1 82 ? -3.860 6.709 10.056 1.00 95.94 82 THR A O 1
ATOM 649 N N . PHE A 1 83 ? -4.566 4.755 9.204 1.00 96.94 83 PHE A N 1
ATOM 650 C CA . PHE A 1 83 ? -5.839 4.700 9.937 1.00 96.94 83 PHE A CA 1
ATOM 651 C C . PHE A 1 83 ? -5.802 3.800 11.173 1.00 96.94 83 PHE A C 1
ATOM 653 O O . PHE A 1 83 ? -6.820 3.664 11.842 1.00 96.94 83 PHE A O 1
ATOM 660 N N . GLU A 1 84 ? -4.662 3.156 11.441 1.00 96.94 84 GLU A N 1
ATOM 661 C CA . GLU A 1 84 ? -4.462 2.261 12.591 1.00 96.94 84 GLU A CA 1
ATOM 662 C C . GLU A 1 84 ? -5.569 1.199 12.751 1.00 96.94 84 GLU A C 1
ATOM 664 O O . GLU A 1 84 ? -5.886 0.748 13.849 1.00 96.94 84 GLU A O 1
ATOM 669 N N . TYR A 1 85 ? -6.167 0.755 11.642 1.00 97.62 85 TYR A N 1
ATOM 670 C CA . TYR A 1 85 ? -7.198 -0.272 11.653 1.00 97.62 85 TYR A CA 1
ATOM 671 C C . TYR A 1 85 ? -6.566 -1.615 12.018 1.00 97.62 85 TYR A C 1
ATOM 673 O O . TYR A 1 85 ? -5.854 -2.220 11.213 1.00 97.62 85 TYR A O 1
ATOM 681 N N . THR A 1 86 ? -6.809 -2.102 13.233 1.00 97.12 86 THR A N 1
ATOM 682 C CA . THR A 1 86 ? -6.202 -3.337 13.764 1.00 97.12 86 THR A CA 1
ATOM 683 C C . THR A 1 86 ? -7.084 -4.575 13.612 1.00 97.12 86 THR A C 1
ATOM 685 O O . THR A 1 86 ? -6.583 -5.691 13.732 1.00 97.12 86 THR A O 1
ATOM 688 N N . LYS A 1 87 ? -8.360 -4.403 13.252 1.00 97.56 87 LYS A N 1
ATOM 689 C CA . LYS A 1 87 ? -9.335 -5.494 13.111 1.00 97.56 87 LYS A CA 1
ATOM 690 C C . LYS A 1 87 ? -9.147 -6.284 11.799 1.00 97.56 87 LYS A C 1
ATOM 692 O O . LYS A 1 87 ? -8.107 -6.183 11.129 1.00 97.56 87 LYS A O 1
ATOM 697 N N . ASN A 1 88 ? -10.119 -7.126 11.453 1.00 97.88 88 ASN A N 1
ATOM 698 C CA . ASN A 1 88 ? -9.991 -8.114 10.382 1.00 97.88 88 ASN A CA 1
ATOM 699 C C . ASN A 1 88 ? -10.060 -7.481 8.987 1.00 97.88 88 ASN A C 1
ATOM 701 O O . ASN A 1 88 ? -10.963 -6.707 8.676 1.00 97.88 88 ASN A O 1
ATOM 705 N N . ILE A 1 89 ? -9.122 -7.872 8.124 1.00 97.31 89 ILE A N 1
ATOM 706 C CA . ILE A 1 89 ? -9.117 -7.523 6.701 1.00 97.31 89 ILE A CA 1
ATOM 707 C C . ILE A 1 89 ? -8.984 -8.824 5.914 1.00 97.31 89 ILE A C 1
ATOM 709 O O . ILE A 1 89 ? -8.038 -9.581 6.139 1.00 97.31 89 ILE A O 1
ATOM 713 N N . VAL A 1 90 ? -9.910 -9.056 4.991 1.00 96.81 90 VAL A N 1
ATOM 714 C CA . VAL A 1 90 ? -9.893 -10.152 4.016 1.00 96.81 90 VAL A CA 1
ATOM 715 C C . VAL A 1 90 ? -9.759 -9.534 2.627 1.00 96.81 90 VAL A C 1
ATOM 717 O O . VAL A 1 90 ? -10.355 -8.490 2.376 1.00 96.81 90 VAL A O 1
ATOM 720 N N . ALA A 1 91 ? -8.961 -10.135 1.747 1.00 89.69 91 ALA A N 1
ATOM 721 C CA . ALA A 1 91 ? -8.689 -9.660 0.388 1.00 89.69 91 ALA A CA 1
ATOM 722 C C . ALA A 1 91 ? -8.814 -10.803 -0.621 1.00 89.69 91 ALA A C 1
ATOM 724 O O . ALA A 1 91 ? -8.517 -11.951 -0.219 1.00 89.69 91 ALA A O 1
#

Foldseek 3Di:
DQLVCQAVPKDWDWDADPPFGIWIFIRHNSDTAIAGPPGGQQPDPSLVVVLVVCVVDPLVPDQEAEDDPCDRPSVVCCCCPVVVPPHYYHD

pLDDT: mean 93.53, std 4.17, range [74.81, 98.06]

Secondary structure (DSSP, 8-state):
-HHHHTTTS-EEEEEEETTTEEEEEEEETTEEEEEETTEE---THHHHHHHHHHTTS-GGG-SEEE-TT-TT-HHHHHHHHTS---SEEE-

Radius of gyration: 15.09 Å; chains: 1; bounding box: 39×26×33 Å